Protein AF-A0A183M3X8-F1 (afdb_monomer_lite)

Structure (mmCIF, N/CA/C/O backbone):
data_AF-A0A183M3X8-F1
#
_entry.id   AF-A0A183M3X8-F1
#
loop_
_atom_site.group_PDB
_atom_site.id
_atom_site.type_symbol
_atom_site.label_atom_id
_atom_site.label_alt_id
_atom_site.label_comp_id
_atom_site.label_asym_id
_atom_site.label_entity_id
_atom_site.label_seq_id
_atom_site.pdbx_PDB_ins_code
_atom_site.Cartn_x
_atom_site.Cartn_y
_atom_site.Cartn_z
_atom_site.occupancy
_atom_site.B_iso_or_equiv
_atom_site.auth_seq_id
_atom_site.auth_comp_id
_atom_site.auth_asym_id
_atom_site.auth_atom_id
_atom_site.pdbx_PDB_model_num
ATOM 1 N N . MET A 1 1 ? -22.008 51.593 -12.951 1.00 44.69 1 MET A N 1
ATOM 2 C CA . MET A 1 1 ? -22.228 51.042 -11.593 1.00 44.69 1 MET A CA 1
ATOM 3 C C . MET A 1 1 ? -21.330 49.821 -11.448 1.00 44.69 1 MET A C 1
ATOM 5 O O . MET A 1 1 ? -21.307 49.006 -12.358 1.00 44.69 1 MET A O 1
ATOM 9 N N . ASN A 1 2 ? -20.499 49.781 -10.406 1.00 40.78 2 ASN A N 1
ATOM 10 C CA . ASN A 1 2 ? -19.385 48.834 -10.246 1.00 40.78 2 ASN A CA 1
ATOM 11 C C . ASN A 1 2 ? -19.894 47.492 -9.659 1.00 40.78 2 ASN A C 1
ATOM 13 O O . ASN A 1 2 ? -20.636 47.549 -8.679 1.00 40.78 2 ASN A O 1
ATOM 17 N N . PRO A 1 3 ? -19.528 46.309 -10.195 1.00 49.75 3 PRO A N 1
ATOM 18 C CA . PRO A 1 3 ? -20.074 45.015 -9.757 1.00 49.75 3 PRO A CA 1
ATOM 19 C C . PRO A 1 3 ? -19.358 44.390 -8.543 1.00 49.75 3 PRO A C 1
ATOM 21 O O . PRO A 1 3 ? -19.702 43.289 -8.130 1.00 49.75 3 PRO A O 1
ATOM 24 N N . PHE A 1 4 ? -18.379 45.076 -7.946 1.00 52.31 4 PHE A N 1
ATOM 25 C CA . PHE A 1 4 ? -17.556 44.550 -6.849 1.00 52.31 4 PHE A CA 1
ATOM 26 C C . PHE A 1 4 ? -17.860 45.225 -5.509 1.00 52.31 4 PHE A C 1
ATOM 28 O O . PHE A 1 4 ? -16.991 45.840 -4.895 1.00 52.31 4 PHE A O 1
ATOM 35 N N . SER A 1 5 ? -19.104 45.114 -5.046 1.00 45.06 5 SER A N 1
ATOM 36 C CA . SER A 1 5 ? -19.448 45.446 -3.662 1.00 45.06 5 SER A CA 1
ATOM 37 C C . SER A 1 5 ? -19.746 44.149 -2.909 1.00 45.06 5 SER A C 1
ATOM 39 O O . SER A 1 5 ? -20.807 43.560 -3.122 1.00 45.06 5 SER A O 1
ATOM 41 N N . PRO A 1 6 ? -18.831 43.645 -2.061 1.00 50.66 6 PRO A N 1
ATOM 42 C CA . PRO A 1 6 ? -19.179 42.572 -1.153 1.00 50.66 6 PRO A CA 1
ATOM 43 C C . PRO A 1 6 ? -20.006 43.198 -0.028 1.00 50.66 6 PRO A C 1
ATOM 45 O O . PRO A 1 6 ? -19.468 43.835 0.878 1.00 50.66 6 PRO A O 1
ATOM 48 N N . LEU A 1 7 ? -21.329 43.035 -0.089 1.00 54.78 7 LEU A N 1
ATOM 49 C CA . LEU A 1 7 ? -22.169 43.165 1.097 1.00 54.78 7 LEU A CA 1
ATOM 50 C C . LEU A 1 7 ? -21.725 42.069 2.072 1.00 54.78 7 LEU A C 1
ATOM 52 O O . LEU A 1 7 ? -22.136 40.914 1.969 1.00 54.78 7 LEU A O 1
ATOM 56 N N . ILE A 1 8 ? -20.832 42.426 2.991 1.00 55.09 8 ILE A N 1
ATOM 57 C CA . ILE A 1 8 ? -20.439 41.574 4.109 1.00 55.09 8 ILE A CA 1
ATOM 58 C C . ILE A 1 8 ? -21.658 41.494 5.028 1.00 55.09 8 ILE A C 1
ATOM 60 O O . ILE A 1 8 ? -21.890 42.358 5.871 1.00 55.09 8 ILE A O 1
ATOM 64 N N . SER A 1 9 ? -22.477 40.466 4.818 1.00 54.97 9 SER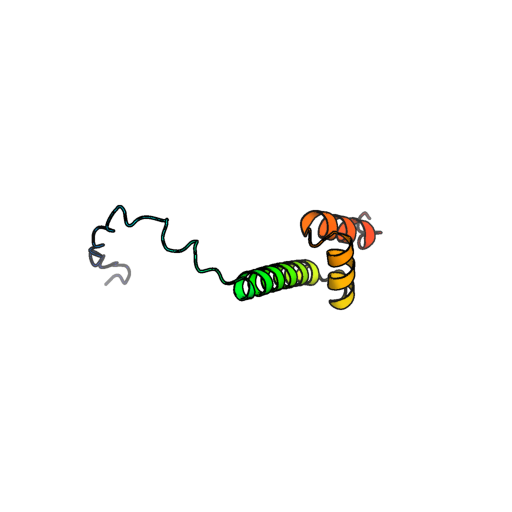 A N 1
ATOM 65 C CA . SER A 1 9 ? -23.494 40.065 5.779 1.00 54.97 9 SER A CA 1
ATOM 66 C C . SER A 1 9 ? -22.750 39.555 7.010 1.00 54.97 9 SER A C 1
ATOM 68 O O . SER A 1 9 ? -21.982 38.596 6.922 1.00 54.97 9 SER A O 1
ATOM 70 N N . GLN A 1 10 ? -22.881 40.265 8.128 1.00 58.25 10 GLN A N 1
ATOM 71 C CA . GLN A 1 10 ? -22.237 39.918 9.389 1.00 58.25 10 GLN A CA 1
ATOM 72 C C . GLN A 1 10 ? -22.724 38.534 9.829 1.00 58.25 10 GLN A C 1
ATOM 74 O O . GLN A 1 10 ? -23.825 38.380 10.355 1.00 58.25 10 GLN A O 1
ATOM 79 N N . LEU A 1 11 ? -21.903 37.516 9.575 1.00 52.75 11 LEU A N 1
ATOM 80 C CA . LEU A 1 11 ? -22.129 36.156 10.036 1.00 52.75 11 LEU A CA 1
ATOM 81 C C . LEU A 1 11 ? -21.954 36.148 11.559 1.00 52.75 11 LEU A C 1
ATOM 83 O O . LEU A 1 11 ? -20.835 36.119 12.069 1.00 52.75 11 LEU A O 1
ATOM 87 N N . VAL A 1 12 ? -23.063 36.226 12.291 1.00 59.38 12 VAL A N 1
ATOM 88 C CA . VAL A 1 12 ? -23.072 36.077 13.748 1.00 59.38 12 VAL A CA 1
ATOM 89 C C . VAL A 1 12 ? -22.755 34.618 14.064 1.00 59.38 12 VAL A C 1
ATOM 91 O O . VAL A 1 12 ? -23.606 33.740 13.936 1.00 59.38 12 VAL A O 1
ATOM 94 N N . VAL A 1 13 ? -21.504 34.351 14.435 1.00 57.38 13 VAL A N 1
ATOM 95 C CA . VAL A 1 13 ? -21.067 33.038 14.913 1.00 57.38 13 VAL A CA 1
ATOM 96 C C . VAL A 1 13 ? -21.549 32.882 16.360 1.00 57.38 13 VAL A C 1
ATOM 98 O O . VAL A 1 13 ? -21.144 33.678 17.210 1.00 57.38 13 VAL A O 1
ATOM 101 N N . PRO A 1 14 ? -22.412 31.900 16.678 1.00 57.22 14 PRO A N 1
ATOM 102 C CA . PRO A 1 14 ? -22.785 31.641 18.061 1.00 57.22 14 PRO A CA 1
ATOM 103 C C . PRO A 1 14 ? -21.557 31.144 18.847 1.00 57.22 14 PRO A C 1
ATOM 105 O O . PRO A 1 14 ? -20.754 30.381 18.301 1.00 57.22 14 PRO A O 1
ATOM 108 N N . PRO A 1 15 ? -21.384 31.555 20.117 1.00 59.31 15 PRO A N 1
ATOM 109 C CA . PRO A 1 15 ? -20.262 31.114 20.933 1.00 59.31 15 PRO A CA 1
ATOM 110 C C . PRO A 1 15 ? -20.322 29.595 21.097 1.00 59.31 15 PRO A C 1
ATOM 112 O O . PRO A 1 15 ? -21.309 29.039 21.579 1.00 59.31 15 PRO A O 1
ATOM 115 N N . ILE A 1 16 ? -19.259 28.923 20.659 1.00 57.34 16 ILE A N 1
ATOM 116 C CA . ILE A 1 16 ? -19.088 27.480 20.815 1.00 57.34 16 ILE A CA 1
ATOM 117 C C . ILE A 1 16 ? -19.068 27.198 22.323 1.00 57.34 16 ILE A C 1
ATOM 119 O O . ILE A 1 16 ? -18.250 27.803 23.022 1.00 57.34 16 ILE A O 1
ATOM 123 N N . PRO A 1 17 ? -19.937 26.320 22.855 1.00 51.28 17 PRO A N 1
ATOM 124 C CA . PRO A 1 17 ? -19.871 25.955 24.258 1.00 51.28 17 PRO A CA 1
ATOM 125 C C . PRO A 1 17 ? -18.527 25.271 24.519 1.00 51.28 17 PRO A C 1
ATOM 127 O O . PRO A 1 17 ? -18.269 24.150 24.076 1.00 51.28 17 PRO A O 1
ATOM 130 N N . CYS A 1 18 ? -17.648 25.980 25.223 1.00 53.69 18 CYS A N 1
ATOM 131 C CA . CYS A 1 18 ? -16.466 25.398 25.827 1.00 53.69 18 CYS A CA 1
ATOM 132 C C . CYS A 1 18 ? -16.916 24.300 26.800 1.00 53.69 18 CYS A C 1
ATOM 134 O O . CYS A 1 18 ? -17.793 24.509 27.634 1.00 53.69 18 CYS A O 1
ATOM 136 N N . THR A 1 19 ? -16.273 23.139 26.684 1.00 57.25 19 THR A N 1
ATOM 137 C CA . THR A 1 19 ? -16.329 21.987 27.596 1.00 57.25 19 THR A CA 1
ATOM 138 C C . THR A 1 19 ? -17.657 21.219 27.665 1.00 57.25 19 THR A C 1
ATOM 140 O O . THR A 1 19 ? -18.498 21.446 28.526 1.00 57.25 19 THR A O 1
ATOM 143 N N . ALA A 1 20 ? -17.770 20.185 26.830 1.00 46.91 20 ALA A N 1
ATOM 144 C CA . ALA A 1 20 ? -18.417 18.932 27.217 1.00 46.91 20 ALA A CA 1
ATOM 145 C C . ALA A 1 20 ? -17.338 17.838 27.207 1.00 46.91 20 ALA A C 1
ATOM 147 O O . ALA A 1 20 ? -16.508 17.796 26.296 1.00 46.91 20 ALA A O 1
ATOM 148 N N . SER A 1 21 ? -17.285 17.024 28.261 1.00 47.03 21 SER A N 1
ATOM 149 C CA . SER A 1 21 ? -16.182 16.102 28.530 1.00 47.03 21 SER A CA 1
ATOM 150 C C . SER A 1 21 ? -15.930 15.134 27.367 1.00 47.03 21 SER A C 1
ATOM 152 O O . SER A 1 21 ? -16.816 14.438 26.875 1.00 47.03 21 SER A O 1
ATOM 154 N N . ILE A 1 22 ? -14.667 15.057 26.949 1.00 50.62 22 ILE A N 1
ATOM 155 C CA . ILE A 1 22 ? -14.143 14.173 25.892 1.00 50.62 22 ILE A CA 1
ATOM 156 C C . ILE A 1 22 ? -14.172 12.680 26.318 1.00 50.62 22 ILE A C 1
ATOM 158 O O . ILE A 1 22 ? -13.644 11.803 25.639 1.00 50.62 22 ILE A O 1
ATOM 162 N N . GLU A 1 23 ? -14.813 12.337 27.436 1.00 50.19 23 GLU A N 1
ATOM 163 C CA . GLU A 1 23 ? -14.732 11.001 28.038 1.00 50.19 23 GLU A CA 1
ATOM 164 C C . GLU A 1 23 ? -15.818 10.025 27.569 1.00 50.19 23 GLU A C 1
ATOM 166 O O . GLU A 1 23 ? -15.616 8.815 27.648 1.00 50.19 23 GLU A O 1
ATOM 171 N N . THR A 1 24 ? -16.932 10.492 26.999 1.00 49.22 24 THR A N 1
ATOM 172 C CA . THR A 1 24 ? -18.066 9.608 26.653 1.00 49.22 24 THR A CA 1
ATOM 173 C C . THR A 1 24 ? -18.027 9.007 25.245 1.00 49.22 24 THR A C 1
ATOM 175 O O . THR A 1 24 ? -18.749 8.048 24.983 1.00 49.22 24 THR A O 1
ATOM 178 N N . TRP A 1 25 ? -17.156 9.478 24.345 1.00 48.62 25 TRP A N 1
ATOM 179 C CA . TRP A 1 25 ? -17.053 8.929 22.978 1.00 48.62 25 TRP A CA 1
ATOM 180 C C . TRP A 1 25 ? -16.046 7.779 22.842 1.00 48.62 25 TRP A C 1
ATOM 182 O O . TRP A 1 25 ? -16.094 7.025 21.870 1.00 48.62 25 TRP A O 1
ATOM 192 N N . ARG A 1 26 ? -15.136 7.605 23.811 1.00 49.91 26 ARG A N 1
ATOM 193 C CA . ARG A 1 26 ? -14.098 6.557 23.751 1.00 49.91 26 ARG A CA 1
ATOM 194 C C . ARG A 1 26 ? -14.619 5.147 24.020 1.00 49.91 26 ARG A C 1
ATOM 196 O O . ARG A 1 26 ? -13.968 4.186 23.628 1.00 49.91 26 ARG A O 1
ATOM 203 N N . THR A 1 27 ? -15.772 4.994 24.663 1.00 50.41 27 THR A N 1
ATOM 204 C CA . THR A 1 27 ? -16.220 3.696 25.197 1.00 50.41 27 THR A CA 1
ATOM 205 C C . THR A 1 27 ? -17.049 2.857 24.227 1.00 50.41 27 THR A C 1
ATOM 207 O O . THR A 1 27 ? -17.384 1.721 24.549 1.00 50.41 27 THR A O 1
ATOM 210 N N . LYS A 1 28 ? -17.358 3.364 23.025 1.00 51.53 28 LYS A N 1
ATOM 211 C CA . LYS A 1 28 ? -18.217 2.658 22.058 1.00 51.53 28 LYS A CA 1
ATOM 212 C C . LYS A 1 28 ? -17.669 2.620 20.634 1.00 51.53 28 LYS A C 1
ATOM 214 O O . LYS A 1 28 ? -18.431 2.433 19.688 1.00 51.53 28 LYS A O 1
ATOM 219 N N . LEU A 1 29 ? -16.353 2.771 20.463 1.00 54.69 29 LEU A N 1
ATOM 220 C CA . LEU A 1 29 ? -15.706 2.394 19.207 1.00 54.69 29 LEU A CA 1
ATOM 221 C C . LEU A 1 29 ? -15.619 0.864 19.192 1.00 54.69 29 LEU A C 1
ATOM 223 O O . LEU A 1 29 ? -14.616 0.258 19.561 1.00 54.69 29 LEU A O 1
ATOM 227 N N . ASP A 1 30 ? -16.760 0.253 18.881 1.00 60.09 30 ASP A N 1
ATOM 228 C CA . ASP A 1 30 ? -16.974 -1.185 18.853 1.00 60.09 30 ASP A CA 1
ATOM 229 C C . ASP A 1 30 ? -15.843 -1.840 18.052 1.00 60.09 30 ASP A C 1
ATOM 231 O O . ASP A 1 30 ? -15.405 -1.284 17.041 1.00 60.09 30 ASP A O 1
ATOM 235 N N . ARG A 1 31 ? -15.333 -2.997 18.468 1.00 59.69 31 ARG A N 1
ATOM 236 C CA . ARG A 1 31 ? -14.173 -3.672 17.838 1.00 59.69 31 ARG A CA 1
ATOM 237 C C . ARG A 1 31 ? -14.358 -3.850 16.316 1.00 59.69 31 ARG A C 1
ATOM 239 O O . ARG A 1 31 ? -13.394 -3.882 15.552 1.00 59.69 31 ARG A O 1
ATOM 246 N N . THR A 1 32 ? -15.618 -3.877 15.880 1.00 63.41 32 THR A N 1
ATOM 247 C CA . THR A 1 32 ? -16.110 -3.888 14.495 1.00 63.41 32 THR A CA 1
ATOM 248 C C . THR A 1 32 ? -15.807 -2.608 13.693 1.00 63.41 32 THR A C 1
ATOM 250 O O . THR A 1 32 ? -15.659 -2.636 12.477 1.00 63.41 32 THR A O 1
ATOM 253 N N . SER A 1 33 ? -15.711 -1.457 14.345 1.00 71.62 33 SER A N 1
ATOM 254 C CA . SER A 1 33 ? -15.362 -0.180 13.712 1.00 71.62 33 SER A CA 1
ATOM 255 C C . SER A 1 33 ? -13.853 -0.050 13.490 1.00 71.62 33 SER A C 1
ATOM 257 O O . SER A 1 33 ? -13.426 0.410 12.432 1.00 71.62 33 SER A O 1
ATOM 259 N N . ALA A 1 34 ? -13.040 -0.547 14.428 1.00 81.19 34 ALA A N 1
ATOM 260 C CA . ALA A 1 34 ? -11.584 -0.474 14.354 1.00 81.19 34 ALA A CA 1
ATOM 261 C C . ALA A 1 34 ? -11.016 -1.221 13.134 1.00 81.19 34 ALA A C 1
ATOM 263 O O . ALA A 1 34 ? -10.165 -0.674 12.433 1.00 81.19 34 ALA A O 1
ATOM 264 N N . TRP A 1 35 ? -11.517 -2.425 12.816 1.00 84.38 35 TRP A N 1
ATOM 265 C CA . TRP A 1 35 ? -11.046 -3.164 11.632 1.00 84.38 35 TRP A CA 1
ATOM 266 C C . TRP A 1 35 ? -11.447 -2.484 10.320 1.00 84.38 35 TRP A C 1
ATOM 268 O O . TRP A 1 35 ? -10.673 -2.505 9.368 1.00 84.38 35 TRP A O 1
ATOM 278 N N . ARG A 1 36 ? -12.625 -1.844 10.266 1.00 85.56 36 ARG A N 1
ATOM 279 C CA . ARG A 1 36 ? -13.078 -1.094 9.082 1.00 85.56 36 ARG A CA 1
ATOM 280 C C . ARG A 1 36 ? -12.223 0.140 8.852 1.00 85.56 36 ARG A C 1
ATOM 282 O O . ARG A 1 36 ? -11.844 0.410 7.719 1.00 85.56 36 ARG A O 1
ATOM 289 N N . VAL A 1 37 ? -11.885 0.852 9.925 1.00 88.75 37 VAL A N 1
ATOM 290 C CA . VAL A 1 37 ? -10.978 2.004 9.868 1.00 88.75 37 VAL A CA 1
ATOM 291 C C . VAL A 1 37 ? -9.585 1.558 9.426 1.00 88.75 37 VAL A C 1
ATOM 293 O O . VAL A 1 37 ? -9.020 2.152 8.513 1.00 88.75 37 VAL A O 1
ATOM 296 N N . GLN A 1 38 ? -9.056 0.470 9.991 1.00 88.69 38 GLN A N 1
ATOM 297 C CA . GLN A 1 38 ? -7.774 -0.092 9.559 1.00 88.69 38 GLN A CA 1
ATOM 298 C C . GLN A 1 38 ? -7.801 -0.520 8.089 1.00 88.69 38 GLN A C 1
ATOM 300 O O . GLN A 1 38 ? -6.869 -0.211 7.353 1.00 88.69 38 GLN A O 1
ATOM 305 N N . LEU A 1 39 ? -8.867 -1.182 7.636 1.00 88.88 39 LEU A N 1
ATOM 306 C CA . LEU A 1 39 ? -9.035 -1.562 6.236 1.00 88.88 39 LEU A CA 1
ATOM 307 C C . LEU A 1 39 ? -9.097 -0.334 5.317 1.00 88.88 39 LEU A C 1
ATOM 309 O O . LEU A 1 39 ? -8.436 -0.318 4.283 1.00 88.88 39 LEU A O 1
ATOM 313 N N . ALA A 1 40 ? -9.839 0.705 5.701 1.00 92.00 40 ALA A N 1
ATOM 314 C CA . ALA A 1 40 ? -9.929 1.942 4.932 1.00 92.00 40 ALA A CA 1
ATOM 315 C C . ALA A 1 40 ? -8.564 2.634 4.809 1.00 92.00 40 ALA A C 1
ATOM 317 O O . ALA A 1 40 ? -8.188 3.040 3.713 1.00 92.00 40 ALA A O 1
ATOM 318 N N . ILE A 1 41 ? -7.792 2.707 5.900 1.00 91.50 41 ILE A N 1
ATOM 319 C CA . ILE A 1 41 ? -6.425 3.255 5.892 1.00 91.50 41 ILE A CA 1
ATOM 320 C C . ILE A 1 41 ? -5.532 2.446 4.946 1.00 91.50 41 ILE A C 1
ATOM 322 O O . ILE A 1 41 ? -4.821 3.016 4.126 1.00 91.50 41 ILE A O 1
ATOM 326 N N . ARG A 1 42 ? -5.603 1.115 5.021 1.00 91.31 42 ARG A N 1
ATOM 327 C CA . ARG A 1 42 ? -4.841 0.208 4.156 1.00 91.31 42 ARG A CA 1
ATOM 328 C C . ARG A 1 42 ? -5.154 0.419 2.674 1.00 91.31 42 ARG A C 1
ATOM 330 O O . ARG A 1 42 ? -4.232 0.546 1.873 1.00 91.31 42 ARG A O 1
ATOM 337 N N . LEU A 1 43 ? -6.436 0.519 2.326 1.00 92.19 43 LEU A N 1
ATOM 338 C CA . LEU A 1 43 ? -6.883 0.799 0.959 1.00 92.19 43 LEU A CA 1
ATOM 339 C C . LEU A 1 43 ? -6.451 2.191 0.487 1.00 92.19 43 LEU A C 1
ATOM 341 O O . LEU A 1 43 ? -5.982 2.328 -0.637 1.00 92.19 43 LEU A O 1
ATOM 345 N N . LEU A 1 44 ? -6.540 3.212 1.344 1.00 93.44 44 LEU A N 1
ATOM 346 C CA . LEU A 1 44 ? -6.058 4.564 1.042 1.00 93.44 44 LEU A CA 1
ATOM 347 C C . LEU A 1 44 ? -4.560 4.582 0.729 1.00 93.44 44 LEU A C 1
ATOM 349 O O . LEU A 1 44 ? -4.141 5.261 -0.209 1.00 93.44 44 LEU A O 1
ATOM 353 N N . SER A 1 45 ? -3.757 3.831 1.480 1.00 91.75 45 SER A N 1
ATOM 354 C CA . SER A 1 45 ? -2.323 3.732 1.218 1.00 91.75 45 SER A CA 1
ATOM 355 C C . SER A 1 45 ? -2.031 3.037 -0.118 1.00 91.75 45 SER A C 1
ATOM 357 O O . SER A 1 45 ? -1.198 3.524 -0.877 1.00 91.75 45 SER A O 1
ATOM 359 N N . VAL A 1 46 ? -2.761 1.966 -0.461 1.00 92.50 46 VAL A N 1
ATOM 360 C CA . VAL A 1 46 ? -2.671 1.329 -1.792 1.00 92.50 46 VAL A CA 1
ATOM 361 C C . VAL A 1 46 ? -3.063 2.310 -2.897 1.00 92.50 46 VAL A C 1
ATOM 363 O O . VAL A 1 46 ? -2.328 2.439 -3.872 1.00 92.50 46 VAL A O 1
ATOM 366 N N . CYS A 1 47 ? -4.168 3.049 -2.736 1.00 93.12 47 CYS A N 1
ATOM 367 C CA . CYS A 1 47 ? -4.595 4.066 -3.700 1.00 93.12 47 CYS A CA 1
ATOM 368 C C . CYS A 1 47 ? -3.495 5.097 -3.962 1.00 93.12 47 CYS A C 1
ATOM 370 O O . CYS A 1 47 ? -3.242 5.440 -5.114 1.00 93.12 47 CYS A O 1
ATOM 372 N N . ARG A 1 48 ? -2.834 5.584 -2.906 1.00 91.38 48 ARG A N 1
ATOM 373 C CA . ARG A 1 48 ? -1.742 6.559 -3.032 1.00 91.38 48 ARG A CA 1
ATOM 374 C C . ARG A 1 48 ? -0.534 5.988 -3.770 1.00 91.38 48 ARG A C 1
ATOM 376 O O . ARG A 1 48 ? 0.043 6.692 -4.587 1.00 91.38 48 ARG A O 1
ATOM 383 N N . LEU A 1 49 ? -0.178 4.725 -3.529 1.00 89.88 49 LEU A N 1
ATOM 384 C CA . LEU A 1 49 ? 0.882 4.063 -4.298 1.00 89.88 49 LEU A CA 1
ATOM 385 C C . LEU A 1 49 ? 0.491 3.881 -5.765 1.00 89.88 49 LEU A C 1
ATOM 387 O O . LEU A 1 49 ? 1.298 4.139 -6.650 1.00 89.88 49 LEU A O 1
ATOM 391 N N . TYR A 1 50 ? -0.751 3.483 -6.035 1.00 91.62 50 TYR A N 1
ATOM 392 C CA . TYR A 1 50 ? -1.235 3.288 -7.399 1.00 91.62 50 TYR A CA 1
ATOM 393 C C . TYR A 1 50 ? -1.277 4.599 -8.198 1.00 91.62 50 TYR A C 1
ATOM 395 O O . TYR A 1 50 ? -0.995 4.606 -9.393 1.00 91.62 50 TYR A O 1
ATOM 403 N N . GLN A 1 51 ? -1.544 5.729 -7.533 1.00 90.50 51 GLN A N 1
ATOM 404 C CA . GLN A 1 51 ? -1.479 7.065 -8.137 1.00 90.50 51 GLN A CA 1
ATOM 405 C C . GLN A 1 51 ? -0.084 7.451 -8.646 1.00 90.50 51 GLN A C 1
ATOM 407 O O . GLN A 1 51 ? 0.007 8.342 -9.486 1.00 90.50 51 GLN A O 1
ATOM 412 N N . LEU A 1 52 ? 0.987 6.783 -8.198 1.00 86.69 52 LEU A N 1
ATOM 413 C CA . LEU A 1 52 ? 2.322 6.969 -8.775 1.00 86.69 52 LEU A CA 1
ATOM 414 C C . LEU A 1 52 ? 2.394 6.464 -10.225 1.00 86.69 52 LEU A C 1
ATOM 416 O O . LEU A 1 52 ? 3.277 6.874 -10.968 1.00 86.69 52 LEU A O 1
ATOM 420 N N . GLY A 1 53 ? 1.485 5.571 -10.635 1.00 87.12 53 GLY A N 1
ATOM 421 C CA . GLY A 1 53 ? 1.416 5.050 -12.003 1.00 87.12 53 GLY A CA 1
ATOM 422 C C . GLY A 1 53 ? 2.580 4.135 -12.397 1.00 87.12 53 GLY A C 1
ATOM 423 O O . GLY A 1 53 ? 2.708 3.793 -13.568 1.00 87.12 53 GLY A O 1
ATOM 424 N N . LEU A 1 54 ? 3.421 3.736 -11.438 1.00 85.69 54 LEU A N 1
ATOM 425 C CA . LEU A 1 54 ? 4.640 2.955 -11.682 1.00 85.69 54 LEU A CA 1
ATOM 426 C C . LEU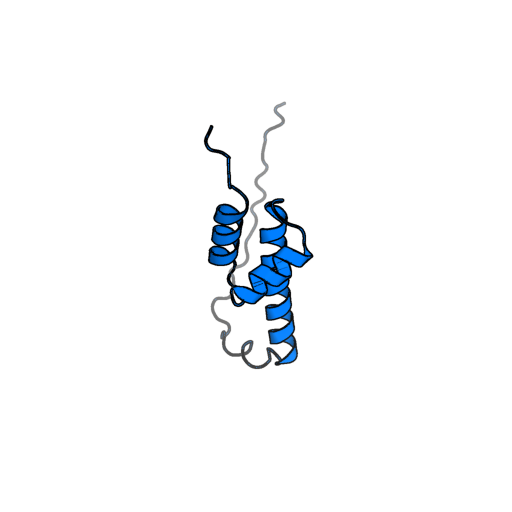 A 1 54 ? 4.382 1.448 -11.758 1.00 85.69 54 LEU A C 1
ATOM 428 O O . LEU A 1 54 ? 5.113 0.725 -12.427 1.00 85.69 54 LEU A O 1
ATOM 432 N N . ILE A 1 55 ? 3.357 0.963 -11.057 1.00 88.25 55 ILE A N 1
ATOM 433 C CA . ILE A 1 55 ? 3.049 -0.464 -10.925 1.00 88.25 55 ILE A CA 1
ATOM 434 C C . ILE A 1 55 ? 1.536 -0.700 -10.926 1.00 88.25 55 ILE A C 1
ATOM 436 O O . ILE A 1 55 ? 0.745 0.206 -10.660 1.00 88.25 55 ILE A O 1
ATOM 440 N N . ASN A 1 56 ? 1.121 -1.932 -11.224 1.00 91.00 56 ASN A N 1
ATOM 441 C CA . ASN A 1 56 ? -0.291 -2.307 -11.198 1.00 91.00 56 ASN A CA 1
ATOM 442 C C . ASN A 1 56 ? -0.845 -2.395 -9.761 1.00 91.00 56 ASN A C 1
ATOM 444 O O . ASN A 1 56 ? -0.106 -2.498 -8.780 1.00 91.00 56 ASN A O 1
ATOM 448 N N . TRP A 1 57 ? -2.175 -2.373 -9.653 1.00 90.06 57 TRP A N 1
ATOM 449 C CA . TRP A 1 57 ? -2.884 -2.373 -8.373 1.00 90.06 57 TRP A CA 1
ATOM 450 C C . TRP A 1 57 ? -2.539 -3.583 -7.490 1.00 90.06 57 TRP A C 1
ATOM 452 O O . TRP A 1 57 ? -2.283 -3.431 -6.292 1.00 90.06 57 TRP A O 1
ATOM 462 N N . ASP A 1 58 ? -2.488 -4.782 -8.074 1.00 92.69 58 ASP A N 1
ATOM 463 C CA . ASP A 1 58 ? -2.152 -6.012 -7.352 1.00 92.69 58 ASP A CA 1
ATOM 464 C C . ASP A 1 58 ? -0.733 -5.974 -6.773 1.00 92.69 58 ASP A C 1
ATOM 466 O O . ASP A 1 58 ? -0.524 -6.352 -5.618 1.00 92.69 58 ASP A O 1
ATOM 470 N N . SER A 1 59 ? 0.237 -5.439 -7.521 1.00 89.94 59 SER A N 1
ATOM 471 C CA . SER A 1 59 ? 1.610 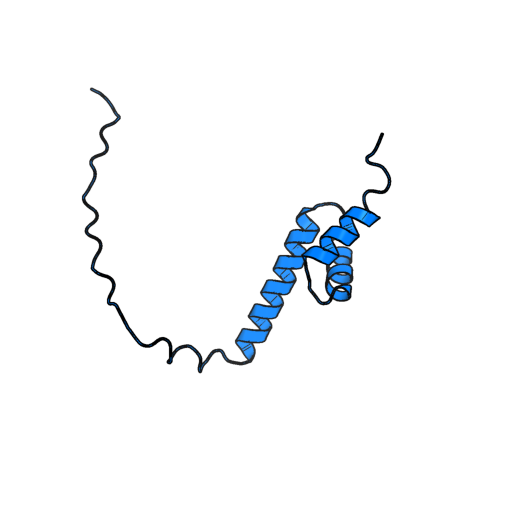-5.266 -7.034 1.00 89.94 59 SER A CA 1
ATOM 472 C C . SER A 1 59 ? 1.675 -4.230 -5.915 1.00 89.94 59 SER A C 1
ATOM 474 O O . SER A 1 59 ? 2.353 -4.479 -4.920 1.00 89.94 59 SER A O 1
ATOM 476 N N . CYS A 1 60 ? 0.929 -3.115 -6.001 1.00 91.06 60 CYS A N 1
ATOM 477 C CA . CYS A 1 60 ? 0.821 -2.160 -4.888 1.00 91.06 60 CYS A CA 1
ATOM 478 C C . CYS A 1 60 ? 0.349 -2.854 -3.605 1.00 91.06 60 CYS A C 1
ATOM 480 O O . CYS A 1 60 ? 0.914 -2.614 -2.538 1.00 91.06 60 CYS A O 1
ATOM 482 N N . CYS A 1 61 ? -0.660 -3.728 -3.706 1.00 91.75 61 CYS A N 1
ATOM 483 C CA . CYS A 1 61 ? -1.188 -4.482 -2.568 1.00 91.75 61 CYS A CA 1
ATOM 484 C C . CYS A 1 61 ? -0.146 -5.439 -1.971 1.00 91.75 61 CYS A C 1
ATOM 486 O O . CYS A 1 61 ? 0.008 -5.500 -0.749 1.00 91.75 61 CYS A O 1
ATOM 488 N N . GLN A 1 62 ? 0.582 -6.176 -2.814 1.00 92.31 62 GLN A N 1
ATOM 489 C CA . GLN A 1 62 ? 1.615 -7.112 -2.360 1.00 92.31 62 GLN A CA 1
ATOM 490 C C . GLN A 1 62 ? 2.783 -6.385 -1.688 1.00 92.31 62 GLN A C 1
ATOM 492 O O . GLN A 1 62 ? 3.183 -6.747 -0.580 1.00 92.31 62 GLN A O 1
ATOM 497 N N . ILE A 1 63 ? 3.284 -5.323 -2.322 1.00 91.31 63 ILE A N 1
ATOM 498 C CA . ILE A 1 63 ? 4.412 -4.538 -1.819 1.00 91.31 63 ILE A CA 1
ATOM 499 C C . ILE A 1 63 ? 4.035 -3.881 -0.495 1.00 91.31 63 ILE A C 1
ATOM 501 O O . ILE A 1 63 ? 4.730 -4.062 0.503 1.00 91.31 63 ILE A O 1
ATOM 505 N N . ILE A 1 64 ? 2.895 -3.189 -0.423 1.00 92.12 64 ILE A N 1
ATOM 506 C CA . ILE A 1 64 ? 2.509 -2.522 0.822 1.00 92.12 64 ILE A CA 1
ATOM 507 C C . ILE A 1 64 ? 2.260 -3.520 1.963 1.00 92.12 64 ILE A C 1
ATOM 509 O O . ILE A 1 64 ? 2.537 -3.212 3.123 1.00 92.12 64 ILE A O 1
ATOM 513 N N . SER A 1 65 ? 1.784 -4.730 1.646 1.00 92.06 65 SER A N 1
ATOM 514 C CA . SER A 1 65 ? 1.652 -5.815 2.619 1.00 92.06 65 SER A CA 1
ATOM 515 C C . SER A 1 65 ? 3.019 -6.279 3.134 1.00 92.06 65 SER A C 1
ATOM 517 O O . SER A 1 65 ? 3.165 -6.493 4.338 1.00 92.06 65 SER A O 1
ATOM 519 N N . ALA A 1 66 ? 4.030 -6.387 2.266 1.00 93.00 66 ALA A N 1
ATOM 520 C CA . ALA A 1 66 ? 5.399 -6.740 2.655 1.00 93.00 66 ALA A CA 1
ATOM 521 C C . ALA A 1 66 ? 6.034 -5.688 3.587 1.00 93.00 66 ALA A C 1
ATOM 523 O O . ALA A 1 66 ? 6.742 -6.040 4.529 1.00 93.00 66 ALA A O 1
ATOM 524 N N . PHE A 1 67 ? 5.699 -4.408 3.402 1.00 93.00 67 PHE A N 1
ATOM 525 C CA . PHE A 1 67 ? 6.133 -3.302 4.269 1.00 93.00 67 PHE A CA 1
ATOM 526 C C . PHE A 1 67 ? 5.246 -3.087 5.508 1.00 93.00 67 PHE A C 1
ATOM 528 O O . PHE A 1 67 ? 5.299 -2.031 6.146 1.00 93.00 67 PHE A O 1
ATOM 535 N N . ASN A 1 68 ? 4.425 -4.075 5.880 1.00 92.62 68 ASN A N 1
ATOM 536 C CA . ASN A 1 68 ? 3.512 -4.005 7.023 1.00 92.62 68 ASN A CA 1
ATOM 537 C C . ASN A 1 68 ? 2.606 -2.758 6.992 1.00 92.62 68 ASN A C 1
ATOM 539 O O . ASN A 1 68 ? 2.396 -2.084 8.002 1.00 92.62 68 ASN A O 1
ATOM 543 N N . TRP A 1 69 ? 2.083 -2.440 5.808 1.00 89.25 69 TRP A N 1
ATOM 544 C CA . TRP A 1 69 ? 1.183 -1.315 5.551 1.00 89.25 69 TRP A CA 1
ATOM 545 C C . TRP A 1 69 ? 1.785 0.083 5.761 1.00 89.25 69 TRP A C 1
ATOM 547 O O . TRP A 1 69 ? 1.043 1.063 5.862 1.00 89.25 69 TRP A O 1
ATOM 557 N N . LYS A 1 70 ? 3.118 0.197 5.801 1.00 91.94 70 LYS A N 1
ATOM 558 C CA . LYS A 1 70 ? 3.823 1.484 5.848 1.00 91.94 70 LYS A CA 1
ATOM 559 C C . LYS A 1 70 ? 3.972 2.059 4.439 1.00 91.94 70 LYS A C 1
ATOM 561 O O . LYS A 1 70 ? 4.601 1.444 3.586 1.00 91.94 70 LYS A O 1
ATOM 566 N N . LEU A 1 71 ? 3.394 3.240 4.216 1.00 90.75 71 LEU A N 1
ATOM 567 C CA . LEU A 1 71 ? 3.333 3.875 2.897 1.00 90.75 71 LEU A CA 1
ATOM 568 C C . LEU A 1 71 ? 4.698 4.385 2.413 1.00 90.75 71 LEU A C 1
ATOM 570 O O . LEU A 1 71 ? 5.095 4.051 1.307 1.00 90.75 71 LEU A O 1
ATOM 574 N N . GLU A 1 72 ? 5.401 5.171 3.233 1.00 91.62 72 GLU A N 1
ATOM 575 C CA . GLU A 1 72 ? 6.678 5.814 2.867 1.00 91.62 72 GLU A CA 1
ATOM 576 C C . GLU A 1 72 ? 7.748 4.815 2.397 1.00 91.62 72 GLU A C 1
ATOM 578 O O . GLU A 1 72 ? 8.153 4.908 1.243 1.00 91.62 72 GLU A O 1
ATOM 583 N N . PRO A 1 73 ? 8.140 3.791 3.184 1.00 92.19 73 PRO A N 1
ATOM 584 C CA . PRO A 1 73 ? 9.182 2.860 2.748 1.00 92.19 73 PRO A CA 1
ATOM 585 C C . PRO A 1 73 ? 8.760 2.013 1.541 1.00 92.19 73 PRO A C 1
ATOM 587 O O . PRO A 1 73 ? 9.608 1.605 0.755 1.00 92.19 73 PRO A O 1
ATOM 590 N N . ALA A 1 74 ? 7.458 1.750 1.373 1.00 92.06 74 ALA A N 1
ATOM 591 C CA . ALA A 1 74 ? 6.951 1.067 0.188 1.00 92.06 74 ALA A CA 1
ATOM 592 C C . ALA A 1 74 ? 7.060 1.954 -1.062 1.00 92.06 74 ALA A C 1
ATOM 594 O O . ALA A 1 74 ? 7.417 1.456 -2.126 1.00 92.06 74 ALA A O 1
ATOM 595 N N . ALA A 1 75 ? 6.763 3.251 -0.940 1.00 90.94 75 ALA A N 1
ATOM 596 C CA . ALA A 1 75 ? 6.887 4.212 -2.031 1.00 90.94 75 ALA A CA 1
ATOM 597 C C . ALA A 1 75 ? 8.353 4.414 -2.434 1.00 90.94 75 ALA A C 1
ATOM 599 O O . ALA A 1 75 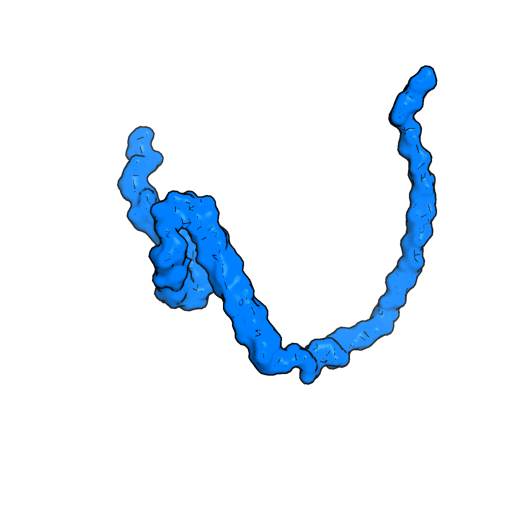? 8.654 4.316 -3.621 1.00 90.94 75 ALA A O 1
ATOM 600 N N . ASP A 1 76 ? 9.247 4.613 -1.461 1.00 91.38 76 ASP A N 1
ATOM 601 C CA . ASP A 1 76 ? 10.688 4.755 -1.703 1.00 91.38 76 ASP A CA 1
ATOM 602 C C . ASP A 1 76 ? 11.243 3.519 -2.415 1.00 91.38 76 ASP A C 1
ATOM 604 O O . ASP A 1 76 ? 11.886 3.630 -3.455 1.00 91.38 76 ASP A O 1
ATOM 608 N N . TRP A 1 77 ? 10.894 2.32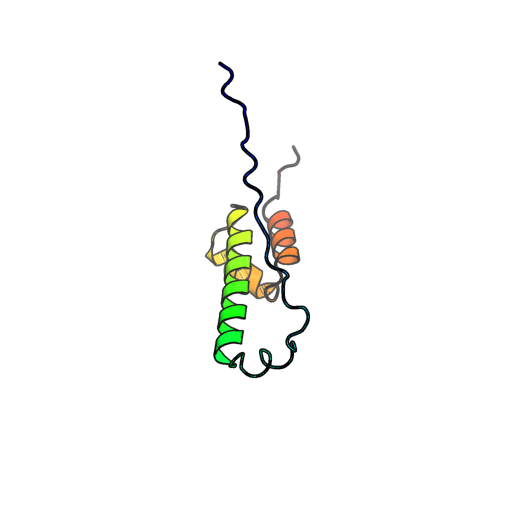0 -1.935 1.00 91.12 77 TRP A N 1
ATOM 609 C CA . TRP A 1 77 ? 11.313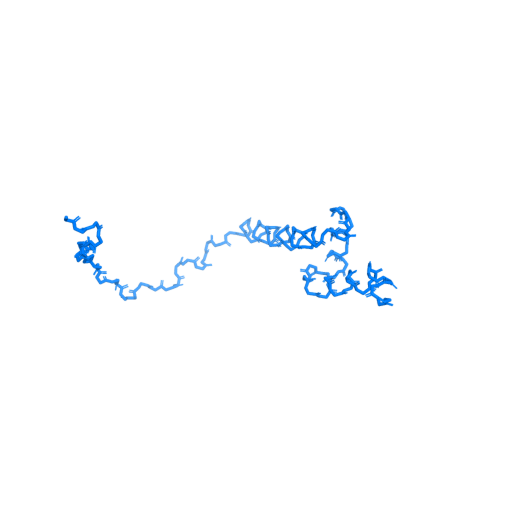 1.076 -2.578 1.00 91.12 77 TRP A CA 1
ATOM 610 C C . TRP A 1 77 ? 10.810 0.965 -4.024 1.00 91.12 77 TRP A C 1
ATOM 612 O O . TRP A 1 77 ? 11.575 0.574 -4.906 1.00 91.12 77 TRP A O 1
ATOM 622 N N . ILE A 1 78 ? 9.542 1.317 -4.285 1.00 89.69 78 ILE A N 1
ATOM 623 C CA . ILE A 1 78 ? 8.976 1.307 -5.644 1.00 89.69 78 ILE A CA 1
ATOM 624 C C . ILE A 1 78 ? 9.725 2.292 -6.537 1.00 89.69 78 ILE A C 1
ATOM 626 O O . ILE A 1 78 ? 10.043 1.939 -7.670 1.00 89.69 78 ILE A O 1
ATOM 630 N N . LEU A 1 79 ? 10.006 3.500 -6.048 1.00 89.06 79 LEU A N 1
ATOM 631 C CA . LEU A 1 79 ? 10.754 4.502 -6.800 1.00 89.06 79 LEU A CA 1
ATOM 632 C C . LEU A 1 79 ? 12.146 3.971 -7.150 1.00 89.06 79 LEU A C 1
ATOM 634 O O . LEU A 1 79 ? 12.477 3.929 -8.333 1.00 89.06 79 LEU A O 1
ATOM 638 N N . ASP A 1 80 ? 12.889 3.451 -6.176 1.00 88.94 80 ASP A N 1
ATOM 639 C CA . ASP A 1 80 ? 14.239 2.913 -6.384 1.00 88.94 80 ASP A CA 1
ATOM 640 C C . ASP A 1 80 ? 14.270 1.736 -7.375 1.00 88.94 80 ASP A C 1
ATOM 642 O O . ASP A 1 80 ? 15.204 1.606 -8.165 1.00 88.94 80 ASP A O 1
ATOM 646 N N . HIS A 1 81 ? 13.249 0.872 -7.365 1.00 84.12 81 HIS A N 1
ATOM 647 C CA . HIS A 1 81 ? 13.224 -0.341 -8.194 1.00 84.12 81 HIS A CA 1
ATOM 648 C C . HIS A 1 81 ? 12.592 -0.128 -9.578 1.00 84.12 81 HIS A C 1
ATOM 650 O O . HIS A 1 81 ? 12.914 -0.862 -10.513 1.00 84.12 81 HIS A O 1
ATOM 656 N N . MET A 1 82 ? 11.699 0.857 -9.727 1.00 77.38 82 MET A N 1
ATOM 657 C CA . MET A 1 82 ? 10.999 1.157 -10.986 1.00 77.38 82 MET A CA 1
ATOM 658 C C . MET A 1 82 ? 11.571 2.365 -11.732 1.00 77.38 82 MET A C 1
ATOM 660 O O . MET A 1 82 ? 11.185 2.598 -12.877 1.00 77.38 82 MET A O 1
ATOM 664 N N . THR A 1 83 ? 12.538 3.085 -11.156 1.00 64.88 83 THR A N 1
ATOM 665 C CA . THR A 1 83 ? 13.375 4.042 -11.897 1.00 64.88 83 THR A CA 1
ATOM 666 C C . THR A 1 83 ? 14.780 3.496 -12.170 1.00 64.88 83 THR A C 1
ATOM 668 O O . THR A 1 83 ? 15.761 4.082 -11.725 1.00 64.88 83 THR A O 1
ATOM 671 N N . PRO A 1 84 ? 14.958 2.413 -12.955 1.00 54.53 84 PRO A N 1
ATOM 672 C CA . PRO A 1 84 ? 16.308 1.975 -13.267 1.00 54.53 84 PRO A CA 1
ATOM 673 C C . PRO A 1 84 ? 17.064 2.928 -14.210 1.00 54.53 84 PRO A C 1
ATOM 675 O O . PRO A 1 84 ? 18.271 2.779 -14.300 1.00 54.53 84 PRO A O 1
ATOM 678 N N . ASN A 1 85 ? 16.437 3.894 -14.910 1.00 47.72 85 ASN A N 1
ATOM 679 C CA . ASN A 1 85 ? 17.132 4.701 -15.937 1.00 47.72 85 ASN A CA 1
ATOM 680 C C . ASN A 1 85 ? 16.493 6.080 -16.256 1.00 47.72 85 ASN A C 1
ATOM 682 O O . ASN A 1 85 ? 16.214 6.367 -17.417 1.00 47.72 85 ASN A O 1
ATOM 686 N N . CYS A 1 86 ? 16.273 6.960 -15.273 1.00 49.09 86 CYS A N 1
ATOM 687 C CA . CYS A 1 86 ? 15.914 8.373 -15.546 1.00 49.09 86 CYS A CA 1
ATOM 688 C C . CYS A 1 86 ? 17.066 9.362 -15.280 1.00 49.09 86 CYS A C 1
ATOM 690 O O . CYS A 1 86 ? 16.826 10.540 -15.033 1.00 49.09 86 CYS A O 1
ATOM 692 N N . PHE A 1 87 ? 18.314 8.891 -15.343 1.00 41.75 87 PHE A N 1
ATOM 693 C CA . PHE A 1 87 ? 19.508 9.733 -15.439 1.00 41.75 87 PHE A CA 1
ATOM 694 C C . PHE A 1 87 ? 20.199 9.450 -16.780 1.00 41.75 87 PHE A C 1
ATOM 696 O O . PHE A 1 87 ? 21.109 8.627 -16.852 1.00 41.75 87 PHE A O 1
ATOM 703 N N . ILE A 1 88 ? 19.728 10.103 -17.844 1.00 37.69 88 ILE A N 1
ATOM 704 C CA . ILE A 1 88 ? 20.504 10.390 -19.061 1.00 37.69 88 ILE A CA 1
ATOM 705 C C . ILE A 1 88 ? 20.359 11.884 -19.321 1.00 37.69 88 ILE A C 1
ATOM 707 O O . ILE A 1 88 ? 19.202 12.359 -19.273 1.00 37.69 88 ILE A O 1
#

Secondary structure (DSSP, 8-state):
--S---------PPPP-----TTSSGGG--HHHHHHHHHHHHHHHHHHHHTT-SS-HHHHHHHHHHTTT-HHHHHHHHHHHH-SS---

Sequence (88 aa):
MNPFSPLISQLVVPPIPCTASIETWRTKLDRTSAWRVQLAIRLLSVCRLYQLGLINWDSCCQIISAFNWKLEPAADWILDHMTPNCFI

Organism: NCBI:txid48269

Foldseek 3Di:
DDPDDPPPPPPPDDDDDPDDDPPPPPPPCPPVNVVVVVVVLLVVLLVVLVVVVQDDSVVSNVLCVVVVNDNVVSSVVSCVVSCPDPPD

Radius of gyration: 23.58 Å; chains: 1; bounding box: 44×58×48 Å

pLDDT: mean 73.54, std 19.12, range [37.69, 93.44]